Protein AF-A0A4S4B1I7-F1 (afdb_monomer_lite)

pLDDT: mean 93.28, std 7.93, range [45.09, 98.81]

InterPro domains:
  IPR012823 Flagellar export FliJ [PF02050] (1-129)
  IPR012823 Flagellar export FliJ [TIGR02473] (2-127)
  IPR018006 Flagellar FliJ, proteobacteria [PIRSF019404] (1-129)
  IPR018006 Flagellar FliJ, proteobacteria [PR01004] (27-44)
  IPR018006 Flagellar FliJ, proteobacteria [PR01004] (46-67)
  IPR018006 Flagellar FliJ, proteobacteria [PR01004] (91-109)
  IPR018006 Flagellar FliJ, proteobacteria [PR01004] (109-129)
  IPR052570 Flagellar FliJ [PTHR38786] (2-128)
  IPR053716 Flagellar assembly and chemotaxis effector [G3DSA:1.10.287.1700] (1-129)

Structure (mmCIF, N/CA/C/O backbone):
data_AF-A0A4S4B1I7-F1
#
_entry.id   AF-A0A4S4B1I7-F1
#
loop_
_atom_site.group_PDB
_atom_site.id
_atom_site.type_symbol
_atom_site.label_atom_id
_atom_site.label_alt_id
_atom_site.label_comp_id
_atom_site.label_asym_id
_atom_site.label_entity_id
_atom_site.label_seq_id
_atom_site.pdbx_PDB_ins_code
_atom_site.Cartn_x
_atom_site.Cartn_y
_atom_site.Cartn_z
_atom_site.occupancy
_atom_site.B_iso_or_equiv
_atom_site.auth_seq_id
_atom_site.auth_comp_id
_atom_site.auth_asym_id
_atom_site.auth_atom_id
_atom_site.pdbx_PDB_model_num
ATOM 1 N N . MET A 1 1 ? 9.257 6.361 -18.123 1.00 63.41 1 MET A N 1
ATOM 2 C CA . MET A 1 1 ? 9.597 5.249 -17.200 1.00 63.41 1 MET A CA 1
ATOM 3 C C . MET A 1 1 ? 9.452 5.746 -15.774 1.00 63.41 1 MET A C 1
ATOM 5 O O . MET A 1 1 ? 8.767 5.108 -14.984 1.00 63.41 1 MET A O 1
ATOM 9 N N . ASP A 1 2 ? 9.993 6.935 -15.520 1.00 76.88 2 ASP A N 1
ATOM 10 C CA . ASP A 1 2 ? 9.915 7.639 -14.241 1.00 76.88 2 ASP A CA 1
ATOM 11 C C . ASP A 1 2 ? 8.477 7.868 -13.766 1.00 76.88 2 ASP A C 1
ATOM 13 O O . ASP A 1 2 ? 8.200 7.677 -12.589 1.00 76.88 2 ASP A O 1
ATOM 17 N N . ASP A 1 3 ? 7.530 8.149 -14.670 1.00 90.00 3 ASP A N 1
ATOM 18 C CA . ASP A 1 3 ? 6.122 8.333 -14.284 1.00 90.00 3 ASP A CA 1
ATOM 19 C C . ASP A 1 3 ? 5.460 7.066 -13.738 1.00 90.00 3 ASP A C 1
ATOM 21 O O . A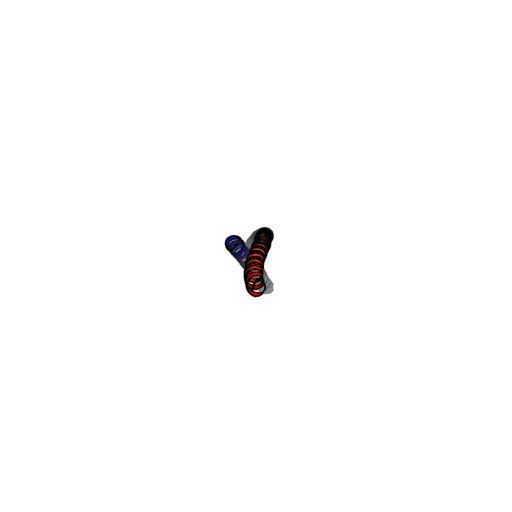SP A 1 3 ? 4.780 7.118 -12.717 1.00 90.00 3 ASP A O 1
ATOM 25 N N . ALA A 1 4 ? 5.689 5.913 -14.374 1.00 90.3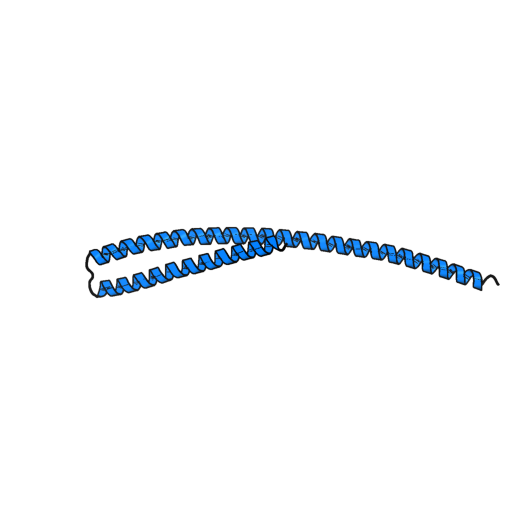8 4 ALA A N 1
ATOM 26 C CA . ALA A 1 4 ? 5.133 4.640 -13.913 1.00 90.38 4 ALA A CA 1
ATOM 27 C C . ALA A 1 4 ? 5.772 4.194 -12.589 1.00 90.38 4 ALA A C 1
ATOM 29 O O . ALA A 1 4 ? 5.082 3.669 -11.721 1.00 90.38 4 ALA A O 1
ATOM 30 N N . ALA A 1 5 ? 7.078 4.431 -12.421 1.00 92.69 5 ALA A N 1
ATOM 31 C CA . ALA A 1 5 ? 7.787 4.137 -11.178 1.00 92.69 5 ALA A CA 1
ATOM 32 C C . ALA A 1 5 ? 7.313 5.041 -10.029 1.00 92.69 5 ALA A C 1
ATOM 34 O O . ALA A 1 5 ? 7.018 4.547 -8.943 1.00 92.69 5 ALA A O 1
ATOM 35 N N . ARG A 1 6 ? 7.170 6.349 -10.281 1.00 95.69 6 ARG A N 1
ATOM 36 C CA . ARG A 1 6 ? 6.649 7.318 -9.308 1.00 95.69 6 ARG A CA 1
ATOM 37 C C . ARG A 1 6 ? 5.223 6.978 -8.895 1.00 95.69 6 ARG A C 1
ATOM 39 O O . ARG A 1 6 ? 4.939 6.892 -7.707 1.00 95.69 6 ARG A O 1
ATOM 46 N N . ARG A 1 7 ? 4.352 6.701 -9.871 1.00 95.75 7 ARG A N 1
ATOM 47 C CA . ARG A 1 7 ? 2.958 6.324 -9.620 1.00 95.75 7 ARG A CA 1
ATOM 48 C C . ARG A 1 7 ? 2.848 5.033 -8.816 1.00 95.75 7 ARG A C 1
ATOM 50 O O . ARG A 1 7 ? 2.014 4.943 -7.925 1.00 95.75 7 ARG A O 1
ATOM 57 N N . LEU A 1 8 ? 3.690 4.042 -9.106 1.00 97.31 8 LEU A N 1
ATOM 58 C CA . LEU A 1 8 ? 3.762 2.825 -8.301 1.00 97.31 8 LEU A CA 1
ATOM 59 C C . LEU A 1 8 ? 4.222 3.129 -6.865 1.00 97.31 8 LEU A C 1
ATOM 61 O O . LEU A 1 8 ? 3.647 2.593 -5.923 1.00 97.31 8 LEU A O 1
ATOM 65 N N . GLY A 1 9 ? 5.200 4.020 -6.692 1.00 97.75 9 GLY A N 1
ATOM 66 C CA . GLY A 1 9 ? 5.625 4.496 -5.374 1.00 97.75 9 GLY A CA 1
ATOM 67 C C . GLY A 1 9 ? 4.486 5.138 -4.575 1.00 97.75 9 GLY A C 1
ATOM 68 O O . GLY A 1 9 ? 4.293 4.795 -3.412 1.00 97.75 9 GLY A O 1
ATOM 69 N N . GLU A 1 10 ? 3.685 6.001 -5.208 1.00 98.00 10 GLU A N 1
ATOM 70 C CA . GLU A 1 10 ? 2.485 6.598 -4.598 1.00 98.00 10 GLU A CA 1
ATOM 71 C C . GLU A 1 10 ? 1.482 5.523 -4.151 1.00 98.00 10 GLU A C 1
ATOM 73 O O . GLU A 1 10 ? 0.986 5.570 -3.027 1.00 98.00 10 GLU A O 1
ATOM 78 N N . LEU A 1 11 ? 1.212 4.525 -5.000 1.00 98.25 11 LEU A N 1
ATOM 79 C CA . LEU A 1 11 ? 0.279 3.436 -4.691 1.00 98.25 11 LEU A CA 1
ATOM 80 C C . LEU A 1 11 ? 0.743 2.591 -3.496 1.00 98.25 11 LEU A C 1
ATOM 82 O O . LEU A 1 11 ? -0.051 2.325 -2.594 1.00 98.25 11 LEU A O 1
ATOM 86 N N . ILE A 1 12 ? 2.031 2.236 -3.455 1.00 98.38 12 ILE A N 1
ATOM 87 C CA . ILE A 1 12 ? 2.633 1.492 -2.339 1.00 98.38 12 ILE A CA 1
ATOM 88 C C . ILE A 1 12 ? 2.548 2.304 -1.041 1.00 98.38 12 ILE A C 1
ATOM 90 O O . ILE A 1 12 ? 2.199 1.758 0.008 1.00 98.38 12 ILE A O 1
ATOM 94 N N . ALA A 1 13 ? 2.833 3.608 -1.098 1.00 98.19 13 ALA A N 1
ATOM 95 C CA . ALA A 1 13 ? 2.743 4.480 0.069 1.00 98.19 13 ALA A CA 1
ATOM 96 C C . ALA A 1 13 ? 1.300 4.580 0.592 1.00 98.19 13 ALA A C 1
ATOM 98 O O . ALA A 1 13 ? 1.075 4.452 1.794 1.00 98.19 13 ALA A O 1
ATOM 99 N N . MET A 1 14 ? 0.318 4.735 -0.303 1.00 98.00 14 MET A N 1
ATOM 100 C CA . MET A 1 14 ? -1.105 4.762 0.058 1.00 98.00 14 MET A CA 1
ATOM 101 C C . MET A 1 14 ? -1.577 3.442 0.678 1.00 98.00 14 MET A C 1
ATOM 103 O O . MET A 1 14 ? -2.327 3.458 1.652 1.00 98.00 14 MET A O 1
ATOM 107 N N . GLU A 1 15 ? -1.145 2.304 0.134 1.00 98.44 15 GLU A N 1
ATOM 108 C CA . GLU A 1 15 ? -1.463 0.987 0.690 1.00 98.44 15 GLU A CA 1
ATOM 109 C C . GLU A 1 15 ? -0.868 0.812 2.090 1.00 98.44 15 GLU A C 1
ATOM 111 O O . GLU A 1 15 ? -1.574 0.403 3.011 1.00 98.44 15 GLU A O 1
ATOM 116 N N . THR A 1 16 ? 0.405 1.176 2.257 1.00 98.50 16 THR A N 1
ATOM 117 C CA . THR A 1 16 ? 1.122 1.072 3.535 1.00 98.50 16 THR A CA 1
ATOM 118 C C . THR A 1 16 ? 0.472 1.944 4.606 1.00 98.50 16 THR A C 1
ATOM 120 O O . THR A 1 16 ? 0.210 1.477 5.714 1.00 98.50 16 THR A O 1
ATOM 123 N N . GLU A 1 17 ? 0.151 3.195 4.276 1.00 98.38 17 GLU A N 1
ATOM 124 C CA . GLU A 1 17 ? -0.531 4.101 5.202 1.00 98.38 17 GLU A CA 1
ATOM 125 C C . GLU A 1 17 ? -1.941 3.600 5.544 1.00 98.38 17 GLU A C 1
ATOM 127 O O . GLU A 1 17 ? -2.361 3.611 6.703 1.00 98.38 17 GLU A O 1
ATOM 132 N N . GLY A 1 18 ? -2.665 3.077 4.550 1.00 98.50 18 GLY A N 1
ATOM 133 C CA . GLY A 1 18 ? -3.969 2.458 4.760 1.00 98.50 18 GLY A CA 1
ATOM 134 C C . GLY A 1 18 ? -3.908 1.265 5.718 1.00 98.50 18 GLY A C 1
ATOM 135 O O . GLY A 1 18 ? -4.771 1.134 6.592 1.00 98.50 18 GLY A O 1
ATOM 136 N N . GLN A 1 19 ? -2.888 0.419 5.575 1.00 98.69 19 GLN A N 1
ATOM 137 C CA . GLN A 1 19 ? -2.648 -0.739 6.433 1.00 98.69 19 GLN A CA 1
ATOM 138 C C . GLN A 1 19 ? -2.293 -0.308 7.863 1.00 98.69 19 GLN A C 1
ATOM 140 O O . GLN A 1 19 ? -2.889 -0.804 8.818 1.00 98.69 19 GLN A O 1
ATOM 145 N N . ARG A 1 20 ? -1.420 0.692 8.021 1.00 98.75 20 ARG A N 1
ATOM 146 C CA . ARG A 1 20 ? -1.067 1.254 9.331 1.00 98.75 20 ARG A CA 1
ATOM 147 C C . ARG A 1 20 ? -2.284 1.823 10.061 1.00 98.75 20 ARG A C 1
ATOM 149 O O . ARG A 1 20 ? -2.467 1.596 11.257 1.00 98.75 20 ARG A O 1
ATOM 156 N N . LYS A 1 21 ? -3.152 2.544 9.346 1.00 98.56 21 LYS A N 1
ATOM 157 C CA . LYS A 1 21 ? -4.399 3.070 9.914 1.00 98.56 21 LYS A CA 1
ATOM 158 C C . LYS A 1 21 ? -5.351 1.951 10.341 1.00 98.56 21 LYS A C 1
ATOM 160 O O . LYS A 1 21 ? -6.000 2.076 11.377 1.00 98.56 21 LYS A O 1
ATOM 165 N N . LEU A 1 22 ? -5.440 0.871 9.563 1.00 98.81 22 LEU A N 1
ATOM 166 C CA . LEU A 1 22 ? -6.234 -0.302 9.929 1.00 98.81 22 LEU A CA 1
ATOM 167 C C . LEU A 1 22 ? -5.732 -0.924 11.238 1.00 98.81 22 LEU A C 1
ATOM 169 O O . LEU A 1 22 ? -6.528 -1.147 12.146 1.00 98.81 22 LEU A O 1
ATOM 173 N N . GLU A 1 23 ? -4.423 -1.135 11.354 1.00 98.75 23 GLU A N 1
ATOM 174 C CA . GLU A 1 23 ? -3.793 -1.678 12.563 1.00 98.75 23 GLU A CA 1
ATOM 175 C C . GLU A 1 23 ? -4.056 -0.795 13.783 1.00 98.75 23 GLU A C 1
ATOM 177 O O . GLU A 1 23 ? -4.430 -1.298 14.840 1.00 98.75 23 GLU A O 1
ATOM 182 N N . MET A 1 24 ? -3.956 0.527 13.625 1.00 98.62 24 MET A N 1
ATOM 183 C CA . MET A 1 24 ? -4.269 1.479 14.690 1.00 98.62 24 MET A CA 1
ATOM 184 C C . MET A 1 24 ? -5.729 1.374 15.156 1.00 98.62 24 MET A C 1
ATOM 186 O O . MET A 1 24 ? -5.989 1.385 16.357 1.00 98.62 24 MET A O 1
ATOM 190 N N . LEU A 1 25 ? -6.689 1.254 14.230 1.00 98.69 25 LEU A N 1
ATOM 191 C CA . LEU A 1 25 ? -8.105 1.091 14.580 1.00 98.69 25 LEU A CA 1
ATOM 192 C C . LEU A 1 25 ? -8.357 -0.223 15.330 1.00 98.69 25 LEU A C 1
ATOM 194 O O . LEU A 1 25 ? -9.110 -0.236 16.302 1.00 98.69 25 LEU A O 1
ATOM 198 N N . GLN A 1 26 ? -7.717 -1.314 14.904 1.00 98.62 26 GLN A N 1
ATOM 199 C CA . GLN A 1 26 ? -7.830 -2.613 15.569 1.00 98.62 26 GLN A CA 1
ATOM 200 C C . GLN A 1 26 ? -7.216 -2.581 16.971 1.00 98.62 26 GLN A C 1
ATOM 202 O O . GLN A 1 26 ? -7.870 -2.987 17.926 1.00 98.62 26 GLN A O 1
ATOM 207 N N . ALA A 1 27 ? -6.018 -2.013 17.117 1.00 98.44 27 ALA A N 1
ATOM 208 C CA . ALA A 1 27 ? -5.374 -1.853 18.416 1.00 98.44 27 ALA A CA 1
ATOM 209 C C . ALA A 1 27 ? -6.228 -1.002 19.370 1.00 98.44 27 ALA A C 1
ATOM 211 O O . ALA A 1 27 ? -6.420 -1.368 20.528 1.00 98.44 27 ALA A O 1
ATOM 212 N N . TYR A 1 28 ? -6.802 0.097 18.872 1.00 98.12 28 TYR A N 1
ATOM 213 C CA . TYR A 1 28 ? -7.668 0.957 19.676 1.00 98.12 28 TYR A CA 1
ATOM 214 C C . TYR A 1 28 ? -8.959 0.250 20.105 1.00 98.12 28 TYR A C 1
ATOM 216 O O . TYR A 1 28 ? -9.408 0.410 21.240 1.00 98.12 28 TYR A O 1
ATOM 224 N N . ARG A 1 29 ? -9.543 -0.573 19.227 1.00 97.81 29 ARG A N 1
ATOM 225 C CA . ARG A 1 29 ? -10.693 -1.420 19.564 1.00 97.81 29 ARG A CA 1
ATOM 226 C C . ARG A 1 29 ? -10.366 -2.379 20.704 1.00 97.81 29 ARG A C 1
ATOM 228 O O . ARG A 1 29 ? -11.150 -2.489 21.647 1.00 97.81 29 ARG A O 1
ATOM 235 N N . ASP A 1 30 ? -9.230 -3.060 20.611 1.00 97.94 30 ASP A N 1
ATOM 236 C CA . ASP A 1 30 ? -8.817 -4.065 21.588 1.00 97.94 30 ASP A CA 1
ATOM 237 C C . ASP A 1 30 ? -8.514 -3.420 22.945 1.00 97.94 30 ASP A C 1
ATOM 239 O O . ASP A 1 30 ? -8.996 -3.891 23.977 1.00 97.94 30 ASP A O 1
ATOM 243 N N . GLU A 1 31 ? -7.818 -2.282 22.949 1.00 96.75 31 GLU A N 1
ATOM 244 C CA . GLU A 1 31 ? -7.582 -1.491 24.158 1.00 96.75 31 GLU A CA 1
ATOM 245 C C . GLU A 1 31 ? -8.902 -1.033 24.799 1.00 96.75 31 GLU A C 1
ATOM 247 O O . GLU A 1 31 ? -9.098 -1.144 26.013 1.00 96.75 31 GLU A O 1
ATOM 252 N N . TYR A 1 32 ? -9.846 -0.548 23.989 1.00 95.19 32 TYR A N 1
ATOM 253 C CA . TYR A 1 32 ? -11.148 -0.111 24.482 1.00 95.19 32 TYR A CA 1
ATOM 254 C C . TYR A 1 32 ? -11.965 -1.272 25.066 1.00 95.19 32 TYR A C 1
ATOM 256 O O . TYR A 1 32 ? -12.617 -1.117 26.101 1.00 95.19 32 TYR A O 1
ATOM 264 N N . HIS A 1 33 ? -11.894 -2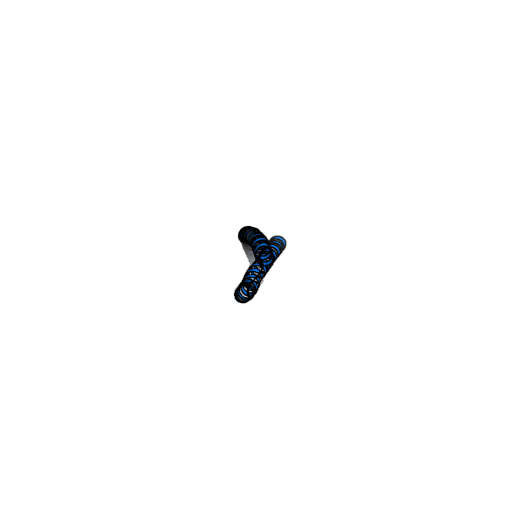.454 24.449 1.00 94.44 33 HIS A N 1
ATOM 265 C CA . HIS A 1 33 ? -12.511 -3.667 24.980 1.00 94.44 33 HIS A CA 1
ATOM 266 C C . HIS A 1 33 ? -11.899 -4.081 26.326 1.00 94.44 33 HIS A C 1
ATOM 268 O O . HIS A 1 33 ? -12.641 -4.364 27.264 1.00 94.44 33 HIS A O 1
ATOM 274 N N . GLN A 1 34 ? -10.572 -4.044 26.473 1.00 94.94 34 GLN A N 1
ATOM 275 C CA . GLN A 1 34 ? -9.910 -4.357 27.747 1.00 94.94 34 GLN A CA 1
ATOM 276 C C . GLN A 1 34 ? -10.346 -3.416 28.876 1.00 94.94 34 GLN A C 1
ATOM 278 O O . GLN A 1 34 ? -10.687 -3.875 29.969 1.00 94.94 34 GLN A O 1
ATOM 283 N N . ARG A 1 35 ? -10.405 -2.106 28.604 1.00 92.00 35 ARG A N 1
ATOM 284 C CA . ARG A 1 35 ? -10.899 -1.106 29.567 1.00 92.00 35 ARG A CA 1
ATOM 285 C C . ARG A 1 35 ? -12.347 -1.378 29.972 1.00 92.00 35 ARG A C 1
ATOM 287 O O . ARG A 1 35 ? -12.703 -1.229 31.138 1.00 92.00 35 ARG A O 1
ATOM 294 N N . PHE A 1 36 ? -13.180 -1.803 29.025 1.00 92.56 36 PHE A N 1
ATOM 295 C CA . PHE A 1 36 ? -14.562 -2.167 29.310 1.00 92.56 36 PHE A CA 1
ATOM 296 C C . PHE A 1 36 ? -14.677 -3.412 30.190 1.00 92.56 36 PHE A C 1
ATOM 298 O O . PHE A 1 36 ? -15.431 -3.388 31.157 1.00 92.56 36 PHE A O 1
ATOM 305 N N . VAL A 1 37 ? -13.907 -4.469 29.913 1.00 92.44 37 VAL A N 1
ATOM 306 C CA . VAL A 1 37 ? -13.889 -5.685 30.745 1.00 92.44 37 VAL A CA 1
ATOM 307 C C . VAL A 1 37 ? -13.516 -5.353 32.195 1.00 92.44 37 VAL A C 1
ATOM 309 O O . VAL A 1 37 ? -14.188 -5.811 33.117 1.00 92.44 37 VAL A O 1
ATOM 312 N N . GLN A 1 38 ? -12.512 -4.494 32.400 1.00 91.75 38 GLN A N 1
ATOM 313 C CA . GLN A 1 38 ? -12.126 -4.007 33.732 1.00 91.75 38 GLN A CA 1
ATOM 314 C C . GLN A 1 38 ? -13.229 -3.180 34.405 1.00 91.75 38 GLN A C 1
ATOM 316 O O . GLN A 1 38 ? -13.449 -3.282 35.611 1.00 91.75 38 GLN A O 1
ATOM 321 N N . ALA A 1 39 ? -13.940 -2.349 33.640 1.00 89.50 39 ALA A N 1
ATOM 322 C CA . ALA A 1 39 ? -15.060 -1.588 34.173 1.00 89.50 39 ALA A CA 1
ATOM 323 C C . ALA A 1 39 ? -16.193 -2.530 34.609 1.00 89.50 39 ALA A C 1
ATOM 325 O O . ALA A 1 39 ? -16.685 -2.412 35.729 1.00 89.50 39 ALA A O 1
ATOM 326 N N . VAL A 1 40 ? -16.561 -3.507 33.769 1.00 91.19 40 VAL A N 1
ATOM 327 C CA . VAL A 1 40 ? -17.607 -4.502 34.060 1.00 91.19 40 VAL A CA 1
ATOM 328 C C . VAL A 1 40 ? -17.286 -5.301 35.321 1.00 91.19 40 VAL A C 1
ATOM 330 O O . VAL A 1 40 ? -18.185 -5.496 36.138 1.00 91.19 40 VAL A O 1
ATOM 333 N N . SER A 1 41 ? -16.027 -5.704 35.537 1.00 89.12 41 SER A N 1
ATOM 334 C CA . SER A 1 41 ? -15.636 -6.405 36.771 1.00 89.12 41 SER A CA 1
ATOM 335 C C . SER A 1 41 ? -15.831 -5.572 38.043 1.00 89.12 41 SER A C 1
ATOM 337 O O . SER A 1 41 ? -15.994 -6.142 39.116 1.00 89.12 41 SER A O 1
ATOM 339 N N . ASN A 1 42 ? -15.867 -4.241 37.925 1.00 88.50 42 ASN A N 1
ATOM 340 C CA . ASN A 1 42 ? -16.106 -3.316 39.035 1.00 88.50 42 ASN A CA 1
ATOM 341 C C . ASN A 1 42 ? -17.586 -2.904 39.175 1.00 88.50 42 ASN A C 1
ATOM 343 O O . ASN A 1 42 ? -17.917 -2.111 40.054 1.00 88.50 42 ASN A O 1
ATOM 347 N N . GLY A 1 43 ? -18.470 -3.443 38.327 1.00 89.06 43 GLY A N 1
ATOM 348 C CA . GLY A 1 43 ? -19.875 -3.056 38.232 1.00 89.06 43 GLY A CA 1
ATOM 349 C C . GLY A 1 43 ? -20.059 -1.761 37.437 1.00 89.06 43 GLY A C 1
ATOM 350 O O . GLY A 1 43 ? -19.555 -0.704 37.810 1.00 89.06 43 GLY A O 1
ATOM 351 N N . ILE A 1 44 ? -20.818 -1.825 36.339 1.00 89.56 44 ILE A N 1
ATOM 352 C CA . ILE A 1 44 ? -21.138 -0.647 35.518 1.00 89.56 44 ILE A CA 1
ATOM 353 C C . ILE A 1 44 ? -22.636 -0.403 35.419 1.00 89.56 44 ILE A C 1
ATOM 355 O O . ILE A 1 44 ? -23.439 -1.333 35.385 1.00 89.56 44 ILE A O 1
ATOM 359 N N . GLY A 1 45 ? -23.006 0.874 35.337 1.00 92.81 45 GLY A N 1
ATOM 360 C CA . GLY A 1 45 ? -24.385 1.286 35.108 1.00 92.81 45 GLY A CA 1
ATOM 361 C C . GLY A 1 45 ? -24.846 1.074 33.654 1.00 92.81 45 GLY A C 1
ATOM 362 O O . GLY A 1 45 ? -24.016 0.974 32.742 1.00 92.81 45 GLY A O 1
ATOM 363 N N . PRO A 1 46 ? -26.169 1.083 33.400 1.00 90.81 46 PRO A N 1
ATOM 364 C CA . PRO A 1 46 ? -26.748 0.878 32.067 1.00 90.81 46 PRO A CA 1
ATOM 365 C C . PRO A 1 46 ? -26.254 1.868 31.001 1.00 90.81 46 PRO A C 1
ATOM 367 O O . PRO A 1 46 ? -26.087 1.500 29.838 1.00 90.81 46 PRO A O 1
ATOM 370 N N . ASP A 1 47 ? -25.981 3.119 31.381 1.00 92.94 47 ASP A N 1
ATOM 371 C CA . ASP A 1 47 ? -25.481 4.133 30.447 1.00 92.94 47 ASP A CA 1
ATOM 372 C C . ASP A 1 47 ? -24.061 3.825 29.961 1.00 92.94 47 ASP A C 1
ATOM 374 O O . ASP A 1 47 ? -23.766 3.987 28.777 1.00 92.94 47 ASP A O 1
ATOM 378 N N . ALA A 1 48 ? -23.191 3.318 30.841 1.00 90.12 48 ALA A N 1
ATOM 379 C CA . ALA A 1 48 ? -21.843 2.897 30.465 1.00 90.12 48 ALA A CA 1
ATOM 380 C C . ALA A 1 48 ? -21.890 1.709 29.488 1.00 90.12 48 ALA A C 1
ATOM 382 O O . ALA A 1 48 ? -21.161 1.698 28.495 1.00 90.12 48 ALA A O 1
ATOM 383 N N . TRP A 1 49 ? -22.808 0.761 29.712 1.00 92.25 49 TRP A N 1
ATOM 384 C CA . TRP A 1 49 ? -23.053 -0.358 28.797 1.00 92.25 49 TRP A CA 1
ATOM 385 C C . TRP A 1 49 ? -23.532 0.111 27.413 1.00 92.25 49 TRP A C 1
ATOM 387 O O . TRP A 1 49 ? -23.022 -0.334 26.377 1.00 92.25 49 TRP A O 1
ATOM 397 N N . ARG A 1 50 ? -24.491 1.047 27.379 1.00 94.25 50 ARG A N 1
ATOM 398 C CA . ARG A 1 50 ? -25.017 1.623 26.131 1.00 94.25 50 ARG A CA 1
ATOM 399 C C . ARG A 1 50 ? -23.936 2.381 25.360 1.00 94.25 50 ARG A C 1
ATOM 401 O O . ARG A 1 50 ? -23.808 2.192 24.152 1.00 94.25 50 ARG A O 1
ATOM 408 N N . ASN A 1 51 ? -23.143 3.198 26.053 1.00 92.88 51 ASN A N 1
ATOM 409 C CA . ASN A 1 51 ? -22.052 3.963 25.449 1.00 92.88 51 ASN A CA 1
ATOM 410 C C . ASN A 1 51 ? -20.982 3.045 24.850 1.00 92.88 51 ASN A C 1
ATOM 412 O O . ASN A 1 51 ? -20.557 3.274 23.718 1.00 92.88 51 ASN A O 1
ATOM 416 N N . TYR A 1 52 ? -20.604 1.983 25.569 1.00 93.94 52 TYR A N 1
ATOM 417 C CA . TYR A 1 52 ? -19.671 0.977 25.067 1.00 93.94 52 TYR A CA 1
ATOM 418 C C . TYR A 1 52 ? -20.178 0.328 23.776 1.00 93.94 52 TYR A C 1
ATOM 420 O O . TYR A 1 52 ? -19.475 0.329 22.769 1.00 93.94 52 TYR A O 1
ATOM 428 N N . SER A 1 53 ? -21.420 -0.163 23.786 1.00 92.94 53 SER A N 1
ATOM 429 C CA . SER A 1 53 ? -22.019 -0.846 22.632 1.00 92.94 53 SER A CA 1
ATOM 430 C C . SER A 1 53 ? -22.105 0.073 21.406 1.00 92.94 53 SER A C 1
ATOM 432 O O . SER A 1 53 ? -21.781 -0.336 20.293 1.00 92.94 53 SER A O 1
ATOM 434 N N . ALA A 1 54 ? -22.487 1.339 21.610 1.00 96.38 54 ALA A N 1
ATOM 435 C CA . ALA A 1 54 ? -22.568 2.328 20.538 1.00 96.38 54 ALA A CA 1
ATOM 436 C C . ALA A 1 54 ? -21.192 2.685 19.956 1.00 96.38 54 ALA A C 1
ATOM 438 O O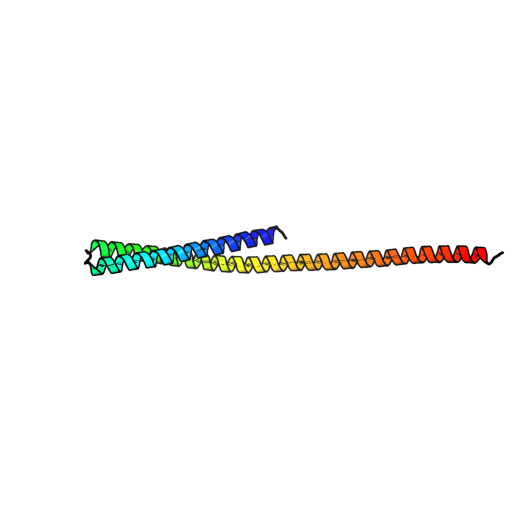 . ALA A 1 54 ? -21.059 2.867 18.746 1.00 96.38 54 ALA A O 1
ATOM 439 N N . PHE A 1 55 ? -20.164 2.800 20.799 1.00 95.94 55 PHE A N 1
ATOM 440 C CA . PHE A 1 55 ? -18.800 3.018 20.329 1.00 95.94 55 PHE A CA 1
ATOM 441 C C . PHE A 1 55 ? -18.256 1.791 19.585 1.00 95.94 55 PHE A C 1
ATOM 443 O O . PHE A 1 55 ? -17.680 1.955 18.511 1.00 95.94 55 PHE A O 1
ATOM 450 N N . LEU A 1 56 ? -18.482 0.582 20.113 1.00 95.94 56 LEU A N 1
ATOM 451 C CA . LEU A 1 56 ? -18.026 -0.665 19.501 1.00 95.94 56 LEU A CA 1
ATOM 452 C C . LEU A 1 56 ? -18.582 -0.824 18.080 1.00 95.94 56 LEU A C 1
ATOM 454 O O . LEU A 1 56 ? -17.820 -1.092 17.158 1.00 95.94 56 LEU A O 1
ATOM 458 N N . ALA A 1 57 ? -19.877 -0.556 17.889 1.00 97.25 57 ALA A N 1
ATOM 459 C CA . ALA A 1 57 ? -20.493 -0.570 16.564 1.00 97.25 57 ALA A CA 1
ATOM 460 C C . ALA A 1 57 ? -19.803 0.409 15.596 1.00 97.25 57 ALA A C 1
ATOM 462 O O . ALA A 1 57 ? -19.422 0.034 14.492 1.00 97.25 57 ALA A O 1
ATOM 463 N N . ARG A 1 58 ? -19.552 1.651 16.034 1.00 98.19 58 ARG A N 1
ATOM 464 C CA . ARG A 1 58 ? -18.899 2.672 15.197 1.00 98.19 58 ARG A CA 1
ATOM 465 C C . ARG A 1 58 ? -17.465 2.311 14.820 1.00 98.19 58 ARG A C 1
ATOM 467 O O . ARG A 1 58 ? -17.054 2.580 13.693 1.00 98.19 58 ARG A O 1
ATOM 474 N N . ILE A 1 59 ? -16.681 1.761 15.751 1.00 98.00 59 ILE A N 1
ATOM 475 C CA . ILE A 1 59 ? -15.299 1.382 15.439 1.00 98.00 59 ILE A CA 1
ATOM 476 C C . ILE A 1 59 ? -15.246 0.132 14.558 1.00 98.00 59 ILE A C 1
ATOM 478 O O . ILE A 1 59 ? -14.391 0.063 13.680 1.00 98.00 59 ILE A O 1
ATOM 482 N N . ASP A 1 60 ? -16.188 -0.799 14.715 1.00 98.38 60 ASP A N 1
ATOM 483 C CA . ASP A 1 60 ? -16.310 -1.963 13.835 1.00 98.38 60 ASP A CA 1
ATOM 484 C C . ASP A 1 60 ? -16.680 -1.552 12.405 1.00 98.38 60 ASP A C 1
ATOM 486 O O . ASP A 1 60 ? -16.034 -2.009 11.456 1.00 98.38 60 ASP A O 1
ATOM 490 N N . ASP A 1 61 ? -17.607 -0.605 12.242 1.00 98.62 61 ASP A N 1
ATOM 491 C CA . ASP A 1 61 ? -17.931 -0.012 10.940 1.00 98.62 61 ASP A CA 1
ATOM 492 C C . ASP A 1 61 ? -16.706 0.675 10.312 1.00 98.62 61 ASP A C 1
ATOM 494 O O . ASP A 1 61 ? -16.403 0.483 9.129 1.00 98.62 61 ASP A O 1
ATOM 498 N N . ALA A 1 62 ? -15.948 1.441 11.104 1.00 98.56 62 ALA A N 1
ATOM 499 C CA . ALA A 1 62 ? -14.733 2.108 10.640 1.00 98.56 62 ALA A CA 1
ATOM 500 C C . ALA A 1 62 ? -13.637 1.109 10.226 1.00 98.56 62 ALA A C 1
ATOM 502 O O . ALA A 1 62 ? -12.978 1.306 9.202 1.00 98.56 62 ALA A O 1
ATOM 503 N N . ILE A 1 63 ? -13.454 0.023 10.984 1.00 98.81 63 ILE A N 1
ATOM 504 C CA . ILE A 1 63 ? -12.522 -1.062 10.653 1.00 98.81 63 ILE A CA 1
ATOM 505 C C . ILE A 1 63 ? -12.955 -1.754 9.360 1.00 98.81 63 ILE A C 1
ATOM 507 O O . ILE A 1 63 ? -12.114 -1.995 8.494 1.00 98.81 63 ILE A O 1
ATOM 511 N N . ALA A 1 64 ? -14.244 -2.055 9.194 1.00 98.75 64 ALA A N 1
ATOM 512 C CA . ALA A 1 64 ? -14.764 -2.678 7.980 1.00 98.75 64 ALA A CA 1
ATOM 513 C C . ALA A 1 64 ? -14.542 -1.787 6.746 1.00 98.75 64 ALA A C 1
ATOM 515 O O . ALA A 1 64 ? -14.022 -2.253 5.726 1.00 98.75 64 ALA A O 1
ATOM 516 N N . ALA A 1 65 ? -14.845 -0.492 6.858 1.00 98.69 65 ALA A N 1
ATOM 517 C CA . ALA A 1 65 ? -14.593 0.482 5.801 1.00 98.69 65 ALA A CA 1
ATOM 518 C C . ALA A 1 65 ? -13.096 0.582 5.462 1.00 98.69 65 ALA A C 1
ATOM 520 O O . ALA A 1 65 ? -12.717 0.534 4.289 1.00 98.69 65 ALA A O 1
ATOM 521 N N . GLN A 1 66 ? -12.230 0.652 6.478 1.00 98.69 66 GLN A N 1
ATOM 522 C CA . GLN A 1 66 ? -10.784 0.734 6.278 1.00 98.69 66 GLN A CA 1
ATOM 523 C C . GLN A 1 66 ? -10.215 -0.549 5.654 1.00 98.69 66 GLN A C 1
ATOM 525 O O . GLN A 1 66 ? -9.370 -0.462 4.766 1.00 98.69 66 GLN A O 1
ATOM 530 N N . ARG A 1 67 ? -10.703 -1.736 6.044 1.00 98.75 67 ARG A N 1
ATOM 531 C CA . ARG A 1 67 ? -10.336 -3.016 5.409 1.00 98.75 67 ARG A CA 1
ATOM 532 C C . ARG A 1 67 ? -10.666 -3.020 3.921 1.00 98.75 67 ARG A C 1
ATOM 534 O O . ARG A 1 67 ? -9.811 -3.378 3.116 1.00 98.75 67 ARG A O 1
ATOM 541 N N . SER A 1 68 ? -11.869 -2.576 3.555 1.00 98.62 68 SER A N 1
ATOM 542 C CA . SER A 1 68 ? -12.264 -2.448 2.147 1.00 98.62 68 SER A CA 1
ATOM 543 C C . SER A 1 68 ? -11.351 -1.478 1.388 1.00 98.62 68 SER A C 1
ATOM 545 O O . SER A 1 68 ? -10.893 -1.785 0.288 1.00 98.62 68 SER A O 1
ATOM 547 N N . ALA A 1 69 ? -11.011 -0.334 1.988 1.00 98.38 69 ALA A N 1
ATOM 548 C CA . ALA A 1 69 ? -10.106 0.638 1.378 1.00 98.38 69 ALA A CA 1
ATOM 549 C C . ALA A 1 69 ? -8.685 0.081 1.162 1.00 98.38 69 ALA A C 1
ATOM 551 O O . ALA A 1 69 ? -8.092 0.315 0.104 1.00 98.38 69 ALA A O 1
ATOM 552 N N . VAL A 1 70 ? -8.155 -0.674 2.133 1.00 98.69 70 VAL A N 1
ATOM 553 C CA . VAL A 1 70 ? -6.854 -1.358 2.030 1.00 98.69 70 VAL A CA 1
ATOM 554 C C . VAL A 1 70 ? -6.873 -2.389 0.909 1.00 98.69 70 VAL A C 1
ATOM 556 O O . VAL A 1 70 ? -5.964 -2.394 0.083 1.00 98.69 70 VAL A O 1
ATOM 559 N N . GLU A 1 71 ? -7.917 -3.211 0.827 1.00 98.56 71 GLU A N 1
ATOM 560 C CA . GLU A 1 71 ? -8.040 -4.226 -0.222 1.00 98.56 71 GLU A CA 1
ATOM 561 C C . GLU A 1 71 ? -8.084 -3.595 -1.621 1.00 98.56 71 GLU A C 1
ATOM 563 O O . GLU A 1 71 ? -7.342 -3.987 -2.520 1.00 98.56 71 GLU A O 1
ATOM 568 N N . GLN A 1 72 ? -8.860 -2.524 -1.793 1.00 98.38 72 GLN A N 1
ATOM 569 C CA . GLN A 1 72 ? -8.856 -1.766 -3.044 1.00 98.38 72 GLN A CA 1
ATOM 570 C C . GLN A 1 72 ? -7.478 -1.154 -3.345 1.00 98.38 72 GLN A C 1
ATOM 572 O O . GLN A 1 72 ? -7.077 -1.071 -4.506 1.00 98.38 72 GLN A O 1
ATOM 577 N N . SER A 1 73 ? -6.739 -0.711 -2.322 1.00 98.19 73 SER A N 1
ATOM 578 C CA . SER A 1 73 ? -5.383 -0.188 -2.508 1.00 98.19 73 SER A CA 1
ATOM 579 C C . SER A 1 73 ? -4.414 -1.267 -2.973 1.00 98.19 73 SER A C 1
ATOM 581 O O . SER A 1 73 ? -3.694 -1.027 -3.936 1.00 98.19 73 SER A O 1
ATOM 583 N N . ARG A 1 74 ? -4.465 -2.463 -2.376 1.00 98.44 74 ARG A N 1
ATOM 584 C CA . ARG A 1 74 ? -3.672 -3.632 -2.794 1.00 98.44 74 ARG A CA 1
ATOM 585 C C . ARG A 1 74 ? -3.908 -3.978 -4.257 1.00 98.44 74 ARG A C 1
ATOM 587 O O . ARG A 1 74 ? -2.960 -4.166 -5.016 1.00 98.44 74 ARG A O 1
ATOM 594 N N . GLN A 1 75 ? -5.171 -3.992 -4.681 1.00 98.44 75 GLN A N 1
ATOM 595 C CA . GLN A 1 75 ? -5.529 -4.248 -6.078 1.00 98.44 75 GLN A CA 1
ATOM 596 C C . GLN A 1 75 ? -4.950 -3.185 -7.019 1.00 98.44 75 GLN A C 1
ATOM 598 O O . GLN A 1 75 ? -4.380 -3.525 -8.058 1.00 98.44 75 GLN A O 1
ATOM 603 N N . ARG A 1 76 ? -5.029 -1.900 -6.647 1.00 98.00 76 ARG A N 1
ATOM 604 C CA . ARG A 1 76 ? -4.418 -0.813 -7.428 1.00 98.00 76 ARG A CA 1
ATOM 605 C C . ARG A 1 76 ? -2.896 -0.929 -7.480 1.00 98.00 76 ARG A C 1
ATOM 607 O O . ARG A 1 76 ? -2.328 -0.757 -8.556 1.00 98.00 76 ARG A O 1
ATOM 614 N N . THR A 1 77 ? -2.235 -1.249 -6.368 1.00 98.31 77 THR A N 1
ATOM 615 C CA . THR A 1 77 ? -0.785 -1.482 -6.326 1.00 98.31 77 THR A CA 1
ATOM 616 C C . THR A 1 77 ? -0.392 -2.627 -7.252 1.00 98.31 77 THR A C 1
ATOM 618 O O . THR A 1 77 ? 0.507 -2.455 -8.072 1.00 98.31 77 THR A O 1
ATOM 621 N N . ALA A 1 78 ? -1.096 -3.761 -7.198 1.00 98.12 78 ALA A N 1
ATOM 622 C CA . ALA A 1 78 ? -0.836 -4.910 -8.064 1.00 98.12 78 ALA A CA 1
ATOM 623 C C . ALA A 1 78 ? -0.968 -4.552 -9.556 1.00 98.12 78 ALA A C 1
ATOM 625 O O . ALA A 1 78 ? -0.093 -4.881 -10.360 1.00 98.12 78 ALA A O 1
ATOM 626 N N . GLN A 1 79 ? -2.010 -3.805 -9.931 1.00 97.50 79 GLN A N 1
ATOM 627 C CA . GLN A 1 79 ? -2.165 -3.290 -11.297 1.00 97.50 79 GLN A CA 1
ATOM 628 C C . GLN A 1 79 ? -1.024 -2.330 -11.676 1.00 97.50 79 GLN A C 1
ATOM 630 O O . GLN A 1 79 ? -0.444 -2.438 -12.758 1.00 97.50 79 GLN A O 1
ATOM 635 N N . GLY A 1 80 ? -0.644 -1.423 -10.771 1.00 97.06 80 GLY A N 1
ATOM 636 C CA . GLY A 1 80 ? 0.482 -0.507 -10.963 1.00 97.06 80 GLY A CA 1
ATOM 637 C C . GLY A 1 80 ? 1.810 -1.236 -11.190 1.00 97.06 80 GLY A C 1
ATOM 638 O O . GLY A 1 80 ? 2.588 -0.841 -12.061 1.00 97.06 80 GLY A O 1
ATOM 639 N N . GLN A 1 81 ? 2.051 -2.337 -10.472 1.00 97.56 81 GLN A N 1
ATOM 640 C CA . GLN A 1 81 ? 3.233 -3.182 -10.655 1.00 97.56 81 GLN A CA 1
ATOM 641 C C . GLN A 1 81 ? 3.268 -3.790 -12.058 1.00 97.56 81 GLN A C 1
ATOM 643 O O . GLN A 1 81 ? 4.307 -3.733 -12.719 1.00 97.56 81 GLN A O 1
ATOM 648 N N . GLN A 1 82 ? 2.139 -4.314 -12.546 1.00 97.19 82 GLN A N 1
ATOM 649 C CA . GLN A 1 82 ? 2.038 -4.869 -13.900 1.00 97.19 82 GLN A CA 1
ATOM 650 C C . GLN A 1 82 ? 2.340 -3.817 -14.975 1.00 97.19 82 GLN A C 1
ATOM 652 O O . GLN A 1 82 ? 3.120 -4.078 -15.894 1.00 97.19 82 GLN A O 1
ATOM 657 N N . VAL A 1 83 ? 1.786 -2.608 -14.834 1.00 95.06 83 VAL A N 1
ATOM 658 C CA . VAL A 1 83 ? 2.049 -1.488 -15.755 1.00 95.06 83 VAL A CA 1
ATOM 659 C C . VAL A 1 83 ? 3.530 -1.107 -15.750 1.00 95.06 83 VAL A C 1
ATOM 661 O O . VAL A 1 83 ? 4.139 -0.949 -16.812 1.00 95.06 83 VAL A O 1
ATOM 664 N N . TRP A 1 84 ? 4.137 -0.996 -14.567 1.00 95.50 84 TRP A N 1
ATOM 665 C CA . TRP A 1 84 ? 5.556 -0.673 -14.440 1.00 95.50 84 TRP A CA 1
ATOM 666 C C . TRP A 1 84 ? 6.454 -1.744 -15.080 1.00 95.50 84 TRP A C 1
ATOM 668 O O . TRP A 1 84 ? 7.366 -1.407 -15.841 1.00 95.50 84 TRP A O 1
ATOM 678 N N . LEU A 1 85 ? 6.163 -3.027 -14.842 1.00 95.38 85 LEU A N 1
ATOM 679 C CA . LEU A 1 85 ? 6.858 -4.162 -15.458 1.00 95.38 85 LEU A CA 1
ATOM 680 C C . LEU A 1 85 ? 6.764 -4.126 -16.988 1.00 95.38 85 LEU A C 1
ATOM 682 O O . LEU A 1 85 ? 7.784 -4.245 -17.670 1.00 95.38 85 LEU A O 1
ATOM 686 N N . ALA A 1 86 ? 5.567 -3.905 -17.537 1.00 93.88 86 ALA A N 1
ATOM 687 C CA . ALA A 1 86 ? 5.357 -3.810 -18.979 1.00 93.88 86 ALA A CA 1
ATOM 688 C C . ALA A 1 86 ? 6.162 -2.655 -19.600 1.00 93.88 86 ALA A C 1
ATOM 690 O O . ALA A 1 86 ? 6.861 -2.843 -20.601 1.00 93.88 86 ALA A O 1
ATOM 691 N N . GLN A 1 87 ? 6.140 -1.476 -18.969 1.00 91.94 87 GLN A N 1
ATOM 692 C CA . GLN A 1 87 ? 6.900 -0.319 -19.438 1.00 91.94 87 GLN A CA 1
ATOM 693 C C . GLN A 1 87 ? 8.411 -0.569 -19.380 1.00 91.94 87 GLN A C 1
ATOM 695 O O . GLN A 1 87 ? 9.134 -0.234 -20.320 1.00 91.94 87 GLN A O 1
ATOM 700 N N . ARG A 1 88 ? 8.897 -1.189 -18.299 1.00 92.88 88 ARG A N 1
ATOM 701 C CA . ARG A 1 88 ? 10.310 -1.551 -18.144 1.00 92.88 88 ARG A CA 1
ATOM 702 C C . ARG A 1 88 ? 10.760 -2.544 -19.217 1.00 92.88 88 ARG A C 1
ATOM 704 O O . ARG A 1 88 ? 11.826 -2.358 -19.804 1.00 92.88 88 ARG A O 1
ATOM 711 N N . ASN A 1 89 ? 9.942 -3.551 -19.513 1.00 92.88 89 ASN A N 1
ATOM 712 C CA . ASN A 1 89 ? 10.228 -4.534 -20.559 1.00 92.88 89 ASN A CA 1
ATOM 713 C C . ASN A 1 89 ? 10.293 -3.883 -21.947 1.00 92.88 89 ASN A C 1
ATOM 715 O O . ASN A 1 89 ? 11.227 -4.153 -22.703 1.00 92.88 89 ASN A O 1
ATOM 719 N N . LYS A 1 90 ? 9.362 -2.971 -22.257 1.00 92.31 90 LYS A N 1
ATOM 720 C CA . LYS A 1 90 ? 9.370 -2.209 -23.515 1.00 92.31 90 LYS A CA 1
ATOM 721 C C . LYS A 1 90 ? 10.651 -1.389 -23.679 1.00 92.31 90 LYS A C 1
ATOM 723 O O . LYS A 1 90 ? 11.272 -1.441 -24.737 1.00 92.31 90 LYS A O 1
ATOM 728 N N . VAL A 1 91 ? 11.071 -0.671 -22.635 1.00 90.69 91 VAL A N 1
ATOM 729 C CA . VAL A 1 91 ? 12.320 0.113 -22.656 1.00 90.69 91 VAL A CA 1
ATOM 730 C C . VAL A 1 91 ? 13.525 -0.792 -22.908 1.00 90.69 91 VAL A C 1
ATOM 732 O O . VAL A 1 91 ? 14.328 -0.499 -23.789 1.00 90.69 91 VAL A O 1
ATOM 735 N N . LYS A 1 92 ? 13.618 -1.928 -22.207 1.00 92.06 92 LYS A N 1
ATOM 736 C CA . LYS A 1 92 ? 14.715 -2.888 -22.390 1.00 92.06 92 LYS A CA 1
ATOM 737 C C . LYS A 1 92 ? 14.760 -3.460 -23.811 1.00 92.06 92 LYS A C 1
A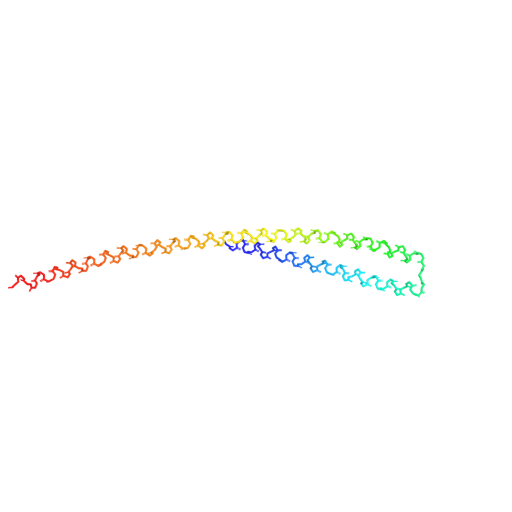TOM 739 O O . LYS A 1 92 ? 15.842 -3.629 -24.372 1.00 92.06 92 LYS A O 1
ATOM 744 N N . ALA A 1 93 ? 13.600 -3.749 -24.401 1.00 92.31 93 ALA A N 1
ATOM 745 C CA . ALA A 1 93 ? 13.512 -4.242 -25.772 1.00 92.31 93 ALA A CA 1
ATOM 746 C C . ALA A 1 93 ? 14.010 -3.198 -26.786 1.00 92.31 93 ALA A C 1
ATOM 748 O O . ALA A 1 93 ? 14.808 -3.529 -27.662 1.00 92.31 93 ALA A O 1
ATOM 749 N N . ILE A 1 94 ? 13.594 -1.936 -26.633 1.00 92.50 94 ILE A N 1
ATOM 750 C CA . ILE A 1 94 ? 14.049 -0.824 -27.482 1.00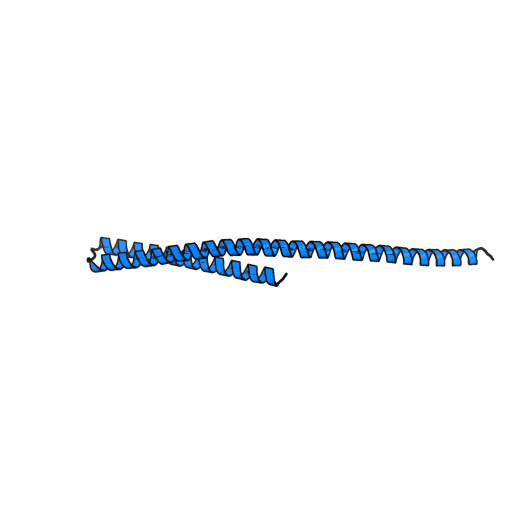 92.50 94 ILE A CA 1
ATOM 751 C C . ILE A 1 94 ? 15.559 -0.608 -27.335 1.00 92.50 94 ILE A C 1
ATOM 753 O O . ILE A 1 94 ? 16.255 -0.490 -28.341 1.00 92.50 94 ILE A O 1
ATOM 757 N N . ASP A 1 95 ? 16.078 -0.605 -26.107 1.00 93.31 95 ASP A N 1
ATOM 758 C CA . ASP A 1 95 ? 17.512 -0.449 -25.846 1.00 93.31 95 ASP A CA 1
ATOM 759 C C . ASP A 1 95 ? 18.327 -1.580 -26.496 1.00 93.31 95 ASP A C 1
ATOM 761 O O . ASP A 1 95 ? 19.296 -1.335 -27.213 1.00 93.31 95 ASP A O 1
ATOM 765 N N . THR A 1 96 ? 17.853 -2.824 -26.378 1.00 93.69 96 THR A N 1
ATOM 766 C CA . THR A 1 96 ? 18.478 -3.984 -27.036 1.00 93.69 96 THR A CA 1
ATOM 767 C C . THR A 1 96 ? 18.507 -3.833 -28.562 1.00 93.69 96 THR A C 1
ATOM 769 O O . THR A 1 96 ? 19.519 -4.133 -29.200 1.00 93.69 96 THR A O 1
ATOM 772 N N . LEU A 1 97 ? 17.412 -3.368 -29.172 1.00 94.38 97 LEU A N 1
ATOM 773 C CA . LEU A 1 97 ? 17.347 -3.121 -30.617 1.00 94.38 97 LEU A CA 1
ATOM 774 C C . LEU A 1 97 ? 18.294 -1.990 -31.042 1.00 94.38 97 LEU A C 1
ATOM 776 O O . LEU A 1 97 ? 19.013 -2.137 -32.029 1.00 94.38 97 LEU A O 1
ATOM 780 N N . SER A 1 98 ? 18.350 -0.906 -30.267 1.00 94.06 98 SER A N 1
ATOM 781 C CA . SER A 1 98 ? 19.252 0.227 -30.498 1.00 94.06 98 SER A CA 1
ATOM 782 C C . SER A 1 98 ? 20.723 -0.197 -30.452 1.00 94.06 98 SER A C 1
ATOM 784 O O . SER A 1 98 ? 21.495 0.117 -31.358 1.00 94.06 98 SER A O 1
ATOM 786 N N . GLN A 1 99 ? 21.111 -0.998 -29.455 1.00 94.44 99 GLN A N 1
ATOM 787 C CA . GLN A 1 99 ? 22.466 -1.545 -29.346 1.00 94.44 99 GLN A CA 1
ATOM 788 C C . GLN A 1 99 ? 22.824 -2.444 -30.538 1.00 94.44 99 GLN A C 1
ATOM 790 O O . GLN A 1 99 ? 23.929 -2.352 -31.073 1.00 94.44 99 GLN A O 1
ATOM 795 N N . ARG A 1 100 ? 21.885 -3.280 -31.005 1.00 94.06 100 ARG A N 1
ATOM 796 C CA . ARG A 1 100 ? 22.091 -4.120 -32.198 1.00 94.06 100 ARG A CA 1
ATOM 797 C C . ARG A 1 100 ? 22.284 -3.295 -33.465 1.00 94.06 100 ARG A C 1
ATOM 799 O O . ARG A 1 100 ? 23.157 -3.645 -34.259 1.00 94.06 100 ARG A O 1
ATOM 806 N N . HIS A 1 101 ? 21.504 -2.228 -33.638 1.00 94.44 101 HIS A N 1
ATOM 807 C CA . HIS A 1 101 ? 21.640 -1.313 -34.770 1.00 94.44 101 HIS A CA 1
ATOM 808 C C . HIS A 1 101 ? 23.015 -0.643 -34.765 1.00 94.44 101 HIS A C 1
ATOM 810 O O . HIS A 1 101 ? 23.765 -0.791 -35.724 1.00 94.44 101 HIS A O 1
ATOM 816 N N . LYS A 1 102 ? 23.412 -0.038 -33.637 1.00 95.00 102 LYS A N 1
ATOM 817 C CA . LYS A 1 102 ? 24.741 0.578 -33.478 1.00 95.00 102 LYS A CA 1
ATOM 818 C C . LYS A 1 102 ? 25.878 -0.402 -33.770 1.00 95.00 102 LYS A C 1
ATOM 820 O O . LYS A 1 102 ? 26.834 -0.061 -34.456 1.00 95.00 102 LYS A O 1
ATOM 825 N N . ALA A 1 103 ? 25.767 -1.642 -33.292 1.00 95.44 103 ALA A N 1
ATOM 826 C CA . ALA A 1 103 ? 26.762 -2.672 -33.571 1.00 95.44 103 ALA A CA 1
ATOM 827 C C . ALA A 1 103 ? 26.798 -3.080 -35.056 1.00 95.44 103 ALA A C 1
ATOM 829 O O . ALA A 1 103 ? 27.853 -3.455 -35.563 1.00 95.44 103 ALA A O 1
ATOM 830 N N . ALA A 1 104 ? 25.661 -3.054 -35.758 1.00 95.25 104 ALA A N 1
ATOM 831 C CA . ALA A 1 104 ? 25.606 -3.321 -37.192 1.00 95.25 104 ALA A CA 1
ATOM 832 C C . ALA A 1 104 ? 26.246 -2.186 -38.001 1.00 95.25 104 ALA A C 1
ATOM 834 O O . ALA A 1 104 ? 27.067 -2.479 -38.871 1.00 95.25 104 ALA A O 1
ATOM 835 N N . ASP A 1 105 ? 25.947 -0.934 -37.656 1.00 95.50 105 ASP A N 1
ATOM 836 C CA . ASP A 1 105 ? 26.548 0.249 -38.279 1.00 95.50 105 ASP A CA 1
ATOM 837 C C . ASP A 1 105 ? 28.066 0.253 -38.091 1.00 95.50 105 ASP A C 1
ATOM 839 O O . ASP A 1 105 ? 28.807 0.375 -39.063 1.00 95.50 105 ASP A O 1
ATOM 843 N N . GLN A 1 106 ? 28.541 -0.005 -36.866 1.00 95.75 106 GLN A N 1
ATOM 844 C CA . GLN A 1 106 ? 29.975 -0.081 -36.582 1.00 95.75 106 GLN A CA 1
ATOM 845 C C . GLN A 1 106 ? 30.664 -1.175 -37.406 1.00 95.75 106 GLN A C 1
ATOM 847 O O . GLN A 1 106 ? 31.755 -0.976 -37.928 1.00 95.75 106 GLN A O 1
ATOM 852 N N . ARG A 1 107 ? 30.030 -2.345 -37.564 1.00 95.31 107 ARG A N 1
ATOM 853 C CA . ARG A 1 107 ? 30.579 -3.417 -38.410 1.00 95.31 107 ARG A CA 1
ATOM 854 C C . ARG A 1 107 ? 30.641 -3.019 -39.880 1.00 95.31 107 ARG A C 1
ATOM 856 O O . ARG A 1 107 ? 31.560 -3.451 -40.573 1.00 95.31 107 ARG A O 1
ATOM 863 N N . LEU A 1 108 ? 29.654 -2.271 -40.372 1.00 95.75 108 LEU A N 1
ATOM 864 C CA . LEU A 1 108 ? 29.652 -1.786 -41.748 1.00 95.75 108 LEU A CA 1
ATOM 865 C C . LEU A 1 108 ? 30.773 -0.768 -41.963 1.00 95.75 108 LEU A C 1
ATOM 867 O O . LEU A 1 108 ? 31.487 -0.873 -42.959 1.00 95.75 108 LEU A O 1
ATOM 871 N N . GLU A 1 109 ? 30.956 0.153 -41.021 1.00 95.25 109 GLU A N 1
ATOM 872 C CA . GLU A 1 109 ? 32.002 1.168 -41.103 1.00 95.25 109 GLU A CA 1
ATOM 873 C C . GLU A 1 109 ? 33.398 0.548 -41.027 1.00 95.25 109 GLU A C 1
ATOM 875 O O . GLU A 1 109 ? 34.193 0.740 -41.942 1.00 95.25 109 GLU A O 1
ATOM 880 N N . ASN A 1 110 ? 33.643 -0.350 -40.068 1.00 94.81 110 ASN A N 1
ATOM 881 C CA . ASN A 1 110 ? 34.914 -1.078 -39.974 1.00 94.81 110 ASN A CA 1
ATOM 882 C C . ASN A 1 110 ? 35.243 -1.841 -41.272 1.00 94.81 110 ASN A C 1
ATOM 884 O O . ASN A 1 110 ? 36.398 -1.921 -41.683 1.00 94.81 110 ASN A O 1
ATOM 888 N N . LYS A 1 111 ? 34.233 -2.414 -41.950 1.00 94.94 111 LYS A N 1
ATOM 889 C CA . LYS A 1 111 ? 34.431 -3.083 -43.248 1.00 94.94 111 LYS A CA 1
ATOM 890 C C . LYS A 1 111 ? 34.799 -2.104 -44.363 1.00 94.94 111 LYS A C 1
ATOM 892 O O . LYS A 1 111 ? 35.548 -2.485 -45.261 1.00 94.94 111 LYS A O 1
ATOM 897 N N . ARG A 1 112 ? 34.248 -0.887 -44.353 1.00 93.94 112 ARG A N 1
ATOM 898 C CA . ARG A 1 112 ? 34.592 0.163 -45.325 1.00 93.94 112 ARG A CA 1
ATOM 899 C C . ARG A 1 112 ? 36.011 0.662 -45.094 1.00 93.94 112 ARG A C 1
ATOM 901 O O . ARG A 1 112 ? 36.783 0.701 -46.046 1.00 93.94 112 ARG A O 1
ATOM 908 N N . GLU A 1 113 ? 36.364 0.951 -43.846 1.00 93.19 113 GLU A N 1
ATOM 909 C CA . GLU A 1 113 ? 37.714 1.365 -43.456 1.00 93.19 113 GLU A CA 1
ATOM 910 C C . GLU A 1 113 ? 38.758 0.309 -43.836 1.00 93.19 113 GLU A C 1
ATOM 912 O O . GLU A 1 113 ? 39.750 0.640 -44.483 1.00 93.19 113 GLU A O 1
ATOM 917 N N . GLN A 1 114 ? 38.501 -0.973 -43.539 1.00 93.06 114 GLN A N 1
ATOM 918 C CA . GLN A 1 114 ? 39.404 -2.064 -43.918 1.00 93.06 114 GLN A CA 1
ATOM 919 C C . GLN A 1 114 ? 39.633 -2.120 -45.435 1.00 93.06 114 GLN A C 1
ATOM 921 O O . GLN A 1 114 ? 40.774 -2.214 -45.874 1.00 93.06 114 GLN A O 1
ATOM 926 N N . ARG A 1 115 ? 38.572 -2.002 -46.249 1.00 93.81 115 ARG A N 1
ATOM 927 C CA . ARG A 1 115 ? 38.709 -1.989 -47.717 1.00 93.81 115 ARG A CA 1
ATOM 928 C C . ARG A 1 115 ? 39.575 -0.830 -48.204 1.00 93.81 115 ARG A C 1
ATOM 930 O O . ARG A 1 115 ? 40.430 -1.037 -49.057 1.00 93.81 115 ARG A O 1
ATOM 937 N N . LEU A 1 116 ? 39.379 0.371 -47.658 1.00 93.50 116 LEU A N 1
ATOM 938 C CA . LEU A 1 116 ? 40.177 1.545 -48.024 1.00 93.50 116 LEU A CA 1
ATOM 939 C C . LEU A 1 116 ? 41.661 1.355 -47.671 1.00 93.50 116 LEU A C 1
ATOM 941 O O . LEU A 1 116 ? 42.534 1.709 -48.466 1.00 93.50 116 LEU A O 1
ATOM 945 N N . LEU A 1 117 ? 41.951 0.766 -46.506 1.00 92.56 117 LEU A N 1
ATOM 946 C CA . LEU A 1 117 ? 43.314 0.440 -46.077 1.00 92.56 117 LEU A CA 1
ATOM 947 C C . LEU A 1 117 ? 43.968 -0.617 -46.977 1.00 92.56 117 LEU A C 1
ATOM 949 O O . LEU A 1 117 ? 45.131 -0.455 -47.365 1.00 92.56 117 LEU A O 1
ATOM 953 N N . ASP A 1 118 ? 43.227 -1.664 -47.343 1.00 92.31 118 ASP A N 1
ATOM 954 C CA . ASP A 1 118 ? 43.703 -2.727 -48.232 1.00 92.31 118 ASP A CA 1
ATOM 955 C C . ASP A 1 118 ? 44.007 -2.170 -49.634 1.00 92.31 118 ASP A C 1
ATOM 957 O O . ASP A 1 118 ? 45.080 -2.418 -50.186 1.00 92.31 118 ASP A O 1
ATOM 961 N N . GLU A 1 119 ? 43.117 -1.338 -50.191 1.00 90.38 119 GLU A N 1
ATOM 962 C CA . GLU A 1 119 ? 43.317 -0.672 -51.486 1.00 90.38 119 GLU A CA 1
ATOM 963 C C . GLU A 1 119 ? 44.530 0.264 -51.490 1.00 90.38 119 GLU A C 1
ATOM 965 O O . GLU A 1 119 ? 45.255 0.355 -52.487 1.00 90.38 119 GLU A O 1
ATOM 970 N N . HIS A 1 120 ? 44.745 1.002 -50.401 1.00 91.00 120 HIS A N 1
ATOM 971 C CA . HIS A 1 120 ? 45.907 1.871 -50.256 1.00 91.00 120 HIS A CA 1
ATOM 972 C C . HIS A 1 120 ? 47.205 1.053 -50.177 1.00 91.00 120 HIS A C 1
ATOM 974 O O . HIS A 1 120 ? 48.178 1.356 -50.873 1.00 91.00 120 HIS A O 1
ATOM 980 N N . SER A 1 121 ? 47.206 -0.025 -49.390 1.00 89.69 121 SER A N 1
ATOM 981 C CA . SER A 1 121 ? 48.360 -0.918 -49.235 1.00 89.69 121 SER A CA 1
ATOM 982 C C . SER A 1 121 ? 48.716 -1.626 -50.546 1.00 89.69 121 SER A C 1
ATOM 984 O O . SER A 1 121 ? 49.886 -1.651 -50.930 1.00 89.69 121 SER A O 1
ATOM 986 N N . ALA A 1 122 ? 47.718 -2.121 -51.285 1.00 87.38 122 ALA A N 1
ATOM 987 C CA . ALA A 1 122 ? 47.915 -2.741 -52.595 1.00 87.38 122 ALA A CA 1
ATOM 988 C C . ALA A 1 122 ? 48.517 -1.760 -53.618 1.00 87.38 122 ALA A C 1
ATOM 990 O O . ALA A 1 122 ? 49.443 -2.116 -54.349 1.00 87.38 122 ALA A O 1
ATOM 991 N N . ARG A 1 123 ? 48.052 -0.500 -53.635 1.00 85.69 123 ARG A N 1
ATOM 992 C CA . ARG A 1 123 ? 48.616 0.560 -54.490 1.00 85.69 123 ARG A CA 1
ATOM 993 C C . ARG A 1 123 ? 50.081 0.858 -54.165 1.00 85.69 123 ARG A C 1
ATOM 995 O O . ARG A 1 123 ? 50.890 0.996 -55.082 1.00 85.69 123 ARG A O 1
ATOM 1002 N N . LEU A 1 124 ? 50.434 0.944 -52.882 1.00 86.00 124 LEU A N 1
ATOM 1003 C CA . LEU A 1 124 ? 51.822 1.147 -52.455 1.00 86.00 124 LEU A CA 1
ATOM 1004 C C . LEU A 1 124 ? 52.722 -0.032 -52.841 1.00 86.00 124 LEU A C 1
ATOM 1006 O O . LEU A 1 124 ? 53.830 0.184 -53.329 1.00 86.00 124 LEU A O 1
ATOM 1010 N N . PHE A 1 125 ? 52.244 -1.264 -52.657 1.00 83.12 125 PHE A N 1
ATOM 1011 C CA . PHE A 1 125 ? 52.983 -2.469 -53.030 1.00 83.12 125 PHE A CA 1
ATOM 1012 C C . PHE A 1 125 ? 53.225 -2.543 -54.543 1.00 83.12 125 PHE A C 1
ATOM 1014 O O . PHE A 1 125 ? 54.359 -2.733 -54.973 1.00 83.12 125 PHE A O 1
ATOM 1021 N N . SER A 1 126 ? 52.191 -2.291 -55.355 1.00 80.12 126 SER A N 1
ATOM 1022 C CA . SER A 1 126 ? 52.311 -2.270 -56.819 1.00 80.12 126 SER A CA 1
ATOM 1023 C C . SER A 1 126 ? 53.292 -1.206 -57.320 1.00 80.12 126 SER A C 1
ATOM 1025 O O . SER A 1 126 ? 53.997 -1.463 -58.290 1.00 80.12 126 SER A O 1
ATOM 1027 N N . ARG A 1 127 ? 53.380 -0.038 -56.665 1.00 76.88 127 ARG A N 1
ATOM 1028 C CA . ARG A 1 127 ? 54.394 0.980 -56.991 1.00 76.88 127 ARG A CA 1
ATOM 1029 C C . ARG A 1 127 ? 55.817 0.534 -56.655 1.00 76.88 127 ARG A C 1
ATOM 1031 O O . ARG A 1 127 ? 56.728 0.868 -57.392 1.00 76.88 127 ARG A O 1
ATOM 1038 N N . LYS A 1 128 ? 56.009 -0.218 -55.569 1.00 72.12 128 LYS A N 1
ATOM 1039 C CA . LYS A 1 128 ? 57.328 -0.699 -55.123 1.00 72.12 128 LYS A CA 1
ATOM 1040 C C . LYS A 1 128 ? 57.877 -1.896 -55.906 1.00 72.12 128 LYS A C 1
ATOM 1042 O O . LYS A 1 128 ? 59.031 -2.244 -55.700 1.00 72.12 128 LYS A O 1
ATOM 1047 N N . HIS A 1 129 ? 57.057 -2.591 -56.692 1.00 64.69 129 HIS A N 1
ATOM 1048 C CA . HIS A 1 129 ? 57.463 -3.759 -57.496 1.00 64.69 129 HIS A CA 1
ATOM 1049 C C . HIS A 1 129 ? 57.386 -3.499 -59.010 1.00 64.69 129 HIS A C 1
ATOM 1051 O O . HIS A 1 129 ? 57.598 -4.415 -59.799 1.00 64.69 129 HIS A O 1
ATOM 1057 N N . GLY A 1 130 ? 57.035 -2.273 -59.409 1.00 57.72 130 GLY A N 1
ATOM 1058 C CA . GLY A 1 130 ? 57.013 -1.821 -60.803 1.00 57.72 130 GLY A CA 1
ATOM 1059 C C . GLY A 1 130 ? 58.238 -0.995 -61.218 1.00 57.72 130 GLY A C 1
ATOM 1060 O O . GLY A 1 130 ? 58.223 -0.451 -62.319 1.00 57.72 130 GLY A O 1
ATOM 1061 N N . GLU A 1 131 ? 59.250 -0.887 -60.352 1.00 45.09 131 GLU A N 1
ATOM 1062 C CA . GLU A 1 131 ? 60.617 -0.421 -60.656 1.00 45.09 131 GLU A CA 1
ATOM 1063 C C . GLU A 1 131 ? 61.566 -1.623 -60.653 1.00 45.09 131 GLU A C 1
ATOM 1065 O O . GLU A 1 131 ? 62.466 -1.658 -61.521 1.00 45.09 131 GLU A O 1
#

Secondary structure (DSSP, 8-state):
-HHHHHHHHHHHHHHHHHHHHHHHHHHHHHHHHHHHHHHHHT---HHHHHHHHHHHHHHHHHHHHHHHHHHHHHHHHHHHHHHHHHHHHHHHHHHHHHHHHHHHHHHHHHHHHHHHHHHHHHHHHHHHT--

Sequence (131 aa):
MDDAARRLGELIAMETEGQRKLEMLQAYRDEYHQRFVQAVSNGIGPDAWRNYSAFLARIDDAIAAQRSAVEQSRQRTAQGQQVWLAQRNKVKAIDTLSQRHKAADQRLENKREQRLLDEHSARLFSRKHGE

Radius of gyration: 36.15 Å; chains: 1; bounding box: 87×15×100 Å

Organism: NCBI:txid2565930

Foldseek 3Di:
DVVLVVVLVVLVVQLVVLVVVLVVLVVVLVVLVVVVVVVVVVPDDPVSVVVSVVVNVVSVVVSVVSVVVSVVSVVVSVVSVVVVVVVVVVVVVVVVVVVVVVVVVVVVVVVVVVVVVVVVVVVVVVVVPVD